Protein AF-A0A117L2F4-F1 (afdb_monomer)

Nearest PDB structures (foldseek):
  3lub-assembly2_H  TM=6.802E-01  e=2.132E-02  Bacteroides fragilis NCTC 9343
  1q3k-assembly1_F  TM=6.439E-01  e=4.104E-02  Pseudomonas putida
  3a6l-assembly1_C  TM=6.699E-01  e=6.080E-02  Pseudomonas putida
  3a6j-assembly1_F  TM=6.301E-01  e=4.678E-02  Pseudomonas putida

Radius of gyration: 22.8 Å; Cα contacts (8 Å, |Δi|>4): 165; chains: 1; b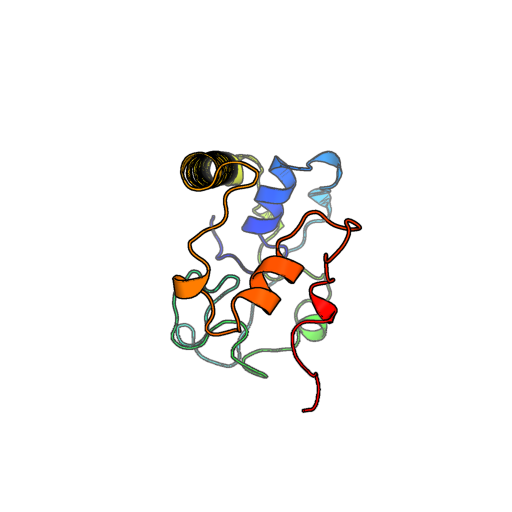ounding box: 50×42×60 Å

InterPro domains:
  IPR003785 Creatininase/formamide hydrolase [PF02633] (4-101)
  IPR003785 Creatininase/formamide hydrolase [PTHR35005] (6-108)
  IPR024087 Creatininase-like superfamily [G3DSA:3.40.50.10310] (1-106)
  IPR024087 Creatininase-like superfamily [SSF102215] (3-105)

Structure (mmCIF, N/CA/C/O backbone):
data_AF-A0A117L2F4-F1
#
_entry.id   AF-A0A117L2F4-F1
#
loop_
_atom_site.group_PDB
_atom_site.id
_atom_site.type_symbol
_atom_site.label_atom_id
_atom_site.label_alt_id
_atom_site.label_comp_id
_atom_site.label_asym_id
_atom_site.label_entity_id
_atom_site.label_seq_id
_atom_site.pdbx_PDB_ins_code
_atom_site.Cartn_x
_atom_site.Cartn_y
_atom_site.Cartn_z
_atom_site.occupancy
_atom_site.B_iso_or_equiv
_atom_site.auth_seq_id
_atom_site.auth_comp_id
_atom_site.auth_asym_id
_atom_site.auth_atom_id
_atom_site.pdbx_PDB_model_num
ATOM 1 N N . TYR A 1 1 ? -5.328 9.640 12.208 1.00 94.44 1 TYR A N 1
ATOM 2 C CA . TYR A 1 1 ? -6.060 8.393 12.442 1.00 94.44 1 TYR A CA 1
ATOM 3 C C . TYR A 1 1 ? -5.962 8.042 13.900 1.00 94.44 1 TYR A C 1
ATOM 5 O O . TYR A 1 1 ? -4.916 8.259 14.512 1.00 94.44 1 TYR A O 1
ATOM 13 N N . GLU A 1 2 ? -7.060 7.550 14.441 1.00 95.88 2 GLU A N 1
ATOM 14 C CA . GLU A 1 2 ? -7.251 7.274 15.855 1.00 95.88 2 GLU A CA 1
ATOM 15 C C . GLU A 1 2 ? -6.877 5.825 16.164 1.00 95.88 2 GLU A C 1
ATOM 17 O O . GLU A 1 2 ? -6.438 5.515 17.272 1.00 95.88 2 GLU A O 1
ATOM 22 N N . THR A 1 3 ? -6.977 4.959 15.158 1.00 92.88 3 THR A N 1
ATOM 23 C CA . THR A 1 3 ? -6.535 3.568 15.194 1.00 92.88 3 THR A CA 1
ATOM 24 C C . THR A 1 3 ? -5.415 3.286 14.181 1.00 92.88 3 THR A C 1
ATOM 26 O O . THR A 1 3 ? -5.296 3.990 13.175 1.00 92.88 3 THR A O 1
ATOM 29 N N . PRO A 1 4 ? -4.533 2.300 14.451 1.00 89.88 4 PRO A N 1
ATOM 30 C CA . PRO A 1 4 ? -3.494 1.898 13.505 1.00 89.88 4 PRO A CA 1
ATOM 31 C C . PRO A 1 4 ? -4.083 1.273 12.242 1.00 89.88 4 PRO A C 1
ATOM 33 O O . PRO A 1 4 ? -5.084 0.573 12.337 1.00 89.88 4 PRO A O 1
ATOM 36 N N . PHE A 1 5 ? -3.371 1.424 11.120 1.00 93.38 5 PHE A N 1
ATOM 37 C CA . PHE A 1 5 ? -3.706 0.765 9.858 1.00 93.38 5 PHE A CA 1
ATOM 38 C C . PHE A 1 5 ? -3.682 -0.775 9.970 1.00 93.38 5 PHE A C 1
AT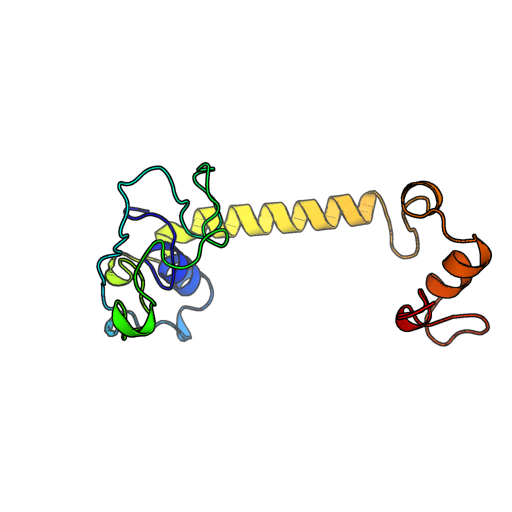OM 40 O O . PHE A 1 5 ? -2.660 -1.355 10.366 1.00 93.38 5 PHE A O 1
ATOM 47 N N . ILE A 1 6 ? -4.787 -1.434 9.605 1.00 92.50 6 ILE A N 1
ATOM 48 C CA . ILE A 1 6 ? -4.933 -2.893 9.506 1.00 92.50 6 ILE A CA 1
ATOM 49 C C . ILE A 1 6 ? -5.674 -3.325 8.223 1.00 92.50 6 ILE A C 1
ATOM 51 O O . ILE A 1 6 ? -5.007 -3.590 7.228 1.00 92.50 6 ILE A O 1
ATOM 55 N N . HIS A 1 7 ? -7.006 -3.478 8.244 1.00 94.94 7 HIS A N 1
ATOM 56 C CA . HIS A 1 7 ? -7.791 -3.912 7.079 1.00 94.94 7 HIS A CA 1
ATOM 57 C C . HIS A 1 7 ? -9.258 -3.488 7.187 1.00 94.94 7 HIS A C 1
ATOM 59 O O . HIS A 1 7 ? -9.897 -3.728 8.217 1.00 94.94 7 HIS A O 1
ATOM 65 N N . ALA A 1 8 ? -9.778 -2.870 6.125 1.00 96.31 8 ALA A N 1
ATOM 66 C CA . ALA A 1 8 ? -11.096 -2.242 6.041 1.00 96.31 8 ALA A CA 1
ATOM 67 C C . ALA A 1 8 ? -11.393 -1.356 7.264 1.00 96.31 8 ALA A C 1
ATOM 69 O O . ALA A 1 8 ? -12.521 -1.245 7.732 1.00 96.31 8 ALA A O 1
ATOM 70 N N . ASP A 1 9 ? -10.343 -0.760 7.818 1.00 96.19 9 ASP A N 1
ATOM 71 C CA . ASP A 1 9 ? -10.354 -0.040 9.076 1.00 96.19 9 ASP A CA 1
ATOM 72 C C . ASP A 1 9 ? -10.594 1.455 8.846 1.00 96.19 9 ASP A C 1
ATOM 74 O O . ASP A 1 9 ? -11.013 1.887 7.771 1.00 96.19 9 ASP A O 1
ATOM 78 N N . GLU A 1 10 ? -10.323 2.268 9.864 1.00 97.81 10 GLU A N 1
ATOM 79 C CA . GLU A 1 10 ? -10.446 3.717 9.772 1.00 97.81 10 GLU A CA 1
ATOM 80 C C . GLU A 1 10 ? -9.636 4.301 8.604 1.00 97.81 10 GLU A C 1
ATOM 82 O O . GLU A 1 10 ? -10.108 5.215 7.923 1.00 97.81 10 GLU A O 1
ATOM 87 N N . VAL A 1 11 ? -8.424 3.787 8.371 1.00 96.94 11 VAL A N 1
ATOM 88 C CA . VAL A 1 11 ? -7.490 4.315 7.374 1.00 96.94 11 VAL A CA 1
ATOM 89 C C . VAL A 1 11 ? -7.971 3.961 5.976 1.00 96.94 11 VAL A C 1
ATOM 91 O O . VAL A 1 11 ? -8.259 4.867 5.194 1.00 96.94 11 VAL A O 1
ATOM 94 N N . GLU A 1 12 ? -8.130 2.673 5.665 1.00 97.00 12 GLU A N 1
ATOM 95 C CA . GLU A 1 12 ? -8.571 2.240 4.331 1.00 97.00 12 GLU A CA 1
ATOM 96 C C . GLU A 1 12 ? -9.931 2.828 3.973 1.00 97.00 12 GLU A C 1
ATOM 98 O O . GLU A 1 12 ? -10.108 3.335 2.865 1.00 97.00 12 GLU A O 1
ATOM 103 N N . THR A 1 13 ? -10.867 2.853 4.922 1.00 98.19 13 THR A N 1
ATOM 104 C CA . THR A 1 13 ? -12.203 3.418 4.701 1.00 98.19 13 THR A CA 1
ATOM 105 C C . THR A 1 13 ? -12.144 4.931 4.467 1.00 98.19 13 THR A C 1
ATOM 107 O O . THR A 1 13 ? -12.850 5.441 3.600 1.00 98.19 13 THR A O 1
ATOM 110 N N . SER A 1 14 ? -11.271 5.672 5.162 1.00 98.44 14 SER A N 1
ATOM 111 C CA . SER A 1 14 ? -11.110 7.122 4.943 1.00 98.44 14 SER A CA 1
ATOM 112 C C . SER A 1 14 ? -10.537 7.435 3.562 1.00 98.44 14 SER A C 1
ATOM 114 O O . SER A 1 14 ? -11.028 8.334 2.879 1.00 98.44 14 SER A O 1
ATOM 116 N N . TRP A 1 15 ? -9.523 6.680 3.131 1.00 98.12 15 TRP A N 1
ATOM 117 C CA . TRP A 1 15 ? -8.940 6.809 1.790 1.00 98.12 15 TRP A CA 1
ATOM 118 C C . TRP A 1 15 ? -9.951 6.443 0.707 1.00 98.12 15 TRP A C 1
ATOM 120 O O . TRP A 1 15 ? -10.084 7.151 -0.290 1.00 98.12 15 TRP A O 1
ATOM 130 N N . SER A 1 16 ? -10.717 5.387 0.950 1.00 97.88 16 SER A N 1
ATOM 131 C CA . SER A 1 16 ? -11.801 4.936 0.087 1.00 97.88 16 SER A CA 1
ATOM 132 C C . SER A 1 16 ? -12.886 5.995 -0.088 1.00 97.88 16 SER A C 1
ATOM 134 O O . SER A 1 16 ? -13.264 6.327 -1.206 1.00 97.88 16 SER A O 1
ATOM 136 N N . LEU A 1 17 ? -13.327 6.608 1.012 1.00 98.19 17 LEU A N 1
ATOM 137 C CA . LEU A 1 17 ? -14.287 7.713 0.994 1.00 98.19 17 LEU A CA 1
ATOM 138 C C . LEU A 1 17 ? -13.775 8.937 0.228 1.00 98.19 17 LEU A C 1
ATOM 140 O O . LEU A 1 17 ? -14.571 9.652 -0.374 1.00 98.19 17 LEU A O 1
ATOM 144 N N . ALA A 1 18 ? -12.469 9.206 0.264 1.00 98.12 18 ALA A N 1
ATOM 145 C CA . ALA A 1 18 ? -11.883 10.325 -0.467 1.00 98.12 18 ALA A CA 1
ATOM 146 C C . ALA A 1 18 ? -11.780 10.061 -1.979 1.00 98.12 18 ALA A C 1
ATOM 148 O O . ALA A 1 18 ? -11.938 10.993 -2.766 1.00 98.12 18 ALA A O 1
ATOM 149 N N . LEU A 1 19 ? -11.504 8.817 -2.381 1.00 97.75 19 LEU A N 1
ATOM 150 C CA . LEU A 1 19 ? -11.189 8.457 -3.768 1.00 97.75 19 LEU A CA 1
ATOM 151 C C . LEU A 1 19 ? -12.386 7.916 -4.560 1.00 97.75 19 LEU A C 1
ATOM 153 O O . LEU A 1 19 ? -12.474 8.163 -5.760 1.00 97.75 19 LEU A O 1
ATOM 157 N N . PHE A 1 20 ? -13.277 7.174 -3.908 1.00 97.25 20 PHE A N 1
ATOM 158 C CA . PHE A 1 20 ? -14.429 6.508 -4.521 1.00 97.25 20 PHE A CA 1
ATOM 159 C C . PHE A 1 20 ? -15.675 6.603 -3.622 1.00 97.25 20 PHE A C 1
ATOM 161 O O . PHE A 1 20 ? -16.254 5.582 -3.235 1.00 97.25 20 PHE A O 1
ATOM 168 N N . PRO A 1 21 ? -16.104 7.827 -3.253 1.00 97.19 21 PRO A N 1
ATOM 169 C CA . PRO A 1 21 ? -17.224 8.039 -2.334 1.00 97.19 21 PRO A CA 1
ATOM 170 C C . PRO A 1 21 ? -18.525 7.364 -2.787 1.00 97.19 21 PRO A C 1
ATOM 172 O O . PRO A 1 21 ? -1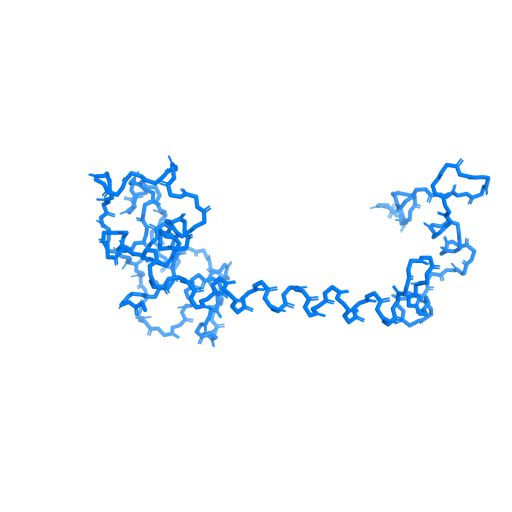9.333 6.968 -1.955 1.00 97.19 21 PRO A O 1
ATOM 175 N N . GLU A 1 22 ? -18.735 7.201 -4.091 1.00 97.88 22 GLU A N 1
ATOM 176 C CA . GLU A 1 22 ? -19.914 6.559 -4.671 1.00 97.88 22 GLU A CA 1
ATOM 177 C C . GLU A 1 22 ? -20.015 5.056 -4.384 1.00 97.88 22 GLU A C 1
ATOM 179 O O . GLU A 1 22 ? -21.096 4.487 -4.521 1.00 97.88 22 GLU A O 1
ATOM 184 N N . LEU A 1 23 ? -18.907 4.418 -3.998 1.00 97.62 23 LEU A N 1
ATOM 185 C CA . LEU A 1 23 ? -18.859 3.000 -3.637 1.00 97.62 23 LEU A CA 1
ATOM 186 C C . LEU A 1 23 ? -18.893 2.783 -2.117 1.00 97.62 23 LEU A C 1
ATOM 188 O O . LEU A 1 23 ? -18.888 1.639 -1.664 1.00 97.62 23 LEU A O 1
ATOM 192 N N . MET A 1 24 ? -18.916 3.862 -1.329 1.00 97.75 24 MET A N 1
ATOM 193 C CA . MET A 1 24 ? -18.767 3.807 0.122 1.00 97.75 24 MET A CA 1
ATOM 194 C C . MET A 1 24 ? -20.079 4.116 0.844 1.00 97.75 24 MET A C 1
ATOM 196 O O . MET A 1 24 ? -20.515 5.262 0.928 1.00 97.75 24 MET A O 1
ATOM 200 N N . HIS A 1 25 ? -20.668 3.078 1.439 1.00 96.94 25 HIS A N 1
ATOM 201 C CA . HIS A 1 25 ? -21.888 3.149 2.248 1.00 96.94 25 HIS A CA 1
ATOM 202 C C . HIS A 1 25 ? -21.548 3.130 3.743 1.00 96.94 25 HIS A C 1
ATOM 204 O O . HIS A 1 25 ? -21.592 2.079 4.387 1.00 96.94 25 HIS A O 1
ATOM 210 N N . GLN A 1 26 ? -21.181 4.286 4.310 1.00 97.06 26 GLN A N 1
ATOM 211 C CA . GLN A 1 26 ? -20.780 4.372 5.726 1.00 97.06 26 GLN A CA 1
ATOM 212 C C . GLN A 1 26 ? -21.893 4.005 6.709 1.00 97.06 26 GLN A C 1
ATOM 214 O O . GLN A 1 26 ? -21.607 3.620 7.839 1.00 97.06 26 GLN A O 1
ATOM 219 N N . GLU A 1 27 ? -23.154 4.057 6.292 1.00 97.50 27 GLU A N 1
ATOM 220 C CA . GLU A 1 27 ? -24.288 3.554 7.064 1.00 97.50 27 GLU A CA 1
ATOM 221 C C . GLU A 1 27 ? -24.229 2.039 7.337 1.00 97.50 27 GLU A C 1
ATOM 223 O O . GLU A 1 27 ? -24.948 1.552 8.210 1.00 97.50 27 GLU A O 1
ATOM 228 N N . TRP A 1 28 ? -23.391 1.291 6.611 1.00 96.88 28 TRP A N 1
ATOM 229 C CA . TRP A 1 28 ? -23.157 -0.144 6.813 1.00 96.88 28 TRP A CA 1
ATOM 230 C C . TRP A 1 28 ? -21.844 -0.444 7.538 1.00 96.88 28 TRP A C 1
ATOM 232 O O . TRP A 1 28 ? -21.542 -1.613 7.778 1.00 96.88 28 TRP A O 1
ATOM 242 N N . ALA A 1 29 ? -21.061 0.582 7.882 1.00 97.38 29 ALA A N 1
ATOM 243 C CA . ALA A 1 29 ? -19.789 0.398 8.559 1.00 97.38 29 ALA A CA 1
ATOM 244 C C . ALA A 1 29 ? -19.992 -0.239 9.936 1.00 97.38 29 ALA A C 1
ATOM 246 O O . ALA A 1 29 ? -20.855 0.161 10.722 1.00 97.38 29 ALA A O 1
ATOM 247 N N . VAL A 1 30 ? -19.153 -1.224 10.231 1.00 97.75 30 VAL A N 1
ATOM 248 C CA . VAL A 1 30 ? -19.126 -1.936 11.504 1.00 97.75 30 VAL A CA 1
ATOM 249 C C . VAL A 1 30 ? -17.717 -1.919 12.057 1.00 97.75 30 VAL A C 1
ATOM 251 O O . VAL A 1 30 ? -16.741 -1.837 11.317 1.00 97.75 30 VAL A O 1
ATOM 254 N N . ASP A 1 31 ? -17.627 -2.018 13.374 1.00 97.75 31 ASP A N 1
ATOM 255 C CA . ASP A 1 31 ? -16.358 -2.056 14.075 1.00 97.75 31 ASP A CA 1
ATOM 256 C C . ASP A 1 31 ? -16.105 -3.445 14.640 1.00 97.75 31 ASP A C 1
ATOM 258 O O . ASP A 1 31 ? -16.997 -4.087 15.201 1.00 97.75 31 ASP A O 1
ATOM 262 N N . THR A 1 32 ? -14.846 -3.857 14.598 1.00 97.06 32 THR A N 1
ATOM 263 C CA . THR A 1 32 ? -14.354 -5.037 15.305 1.00 97.06 32 THR A CA 1
ATOM 264 C C . THR A 1 32 ? -13.238 -4.642 16.266 1.00 97.06 32 THR A C 1
ATOM 266 O O . THR A 1 32 ? -12.806 -3.486 16.322 1.00 97.06 32 THR A O 1
ATOM 269 N N . GLU A 1 33 ? -12.800 -5.592 17.090 1.00 94.19 33 GLU A N 1
ATOM 270 C CA . GLU A 1 33 ? -11.670 -5.398 17.996 1.00 94.19 33 GLU A CA 1
ATOM 271 C C . GLU A 1 33 ? -10.549 -6.362 17.604 1.00 94.19 33 GLU A C 1
ATOM 273 O O . GLU A 1 33 ? -10.709 -7.569 17.821 1.00 94.19 33 GLU A O 1
ATOM 278 N N . PRO A 1 34 ? -9.433 -5.875 17.030 1.00 91.50 34 PRO A N 1
ATOM 279 C CA . PRO A 1 34 ? -8.306 -6.721 16.663 1.00 91.50 34 PRO A CA 1
ATOM 280 C C . PRO A 1 34 ? -7.695 -7.432 17.879 1.00 91.50 34 PRO A C 1
ATOM 282 O O . PRO A 1 34 ? -7.434 -6.822 18.915 1.00 91.50 34 PRO A O 1
ATOM 285 N N . LYS A 1 35 ? -7.425 -8.734 17.751 1.00 90.25 35 LYS A N 1
ATOM 286 C CA . LYS A 1 35 ? -6.885 -9.601 18.809 1.00 90.25 35 LYS A CA 1
ATOM 287 C C . LYS A 1 35 ? -5.637 -10.333 18.329 1.00 90.25 35 LYS A C 1
ATOM 289 O O . LYS A 1 35 ? -5.578 -10.807 17.198 1.00 90.25 35 LYS A O 1
ATOM 294 N N . GLY A 1 36 ? -4.668 -10.476 19.226 1.00 91.50 36 GLY A N 1
ATOM 295 C CA . GLY A 1 36 ? -3.489 -11.324 19.058 1.00 91.50 36 GLY A CA 1
ATOM 296 C C . GLY A 1 36 ? -3.315 -12.241 20.266 1.00 91.50 36 GLY A C 1
ATOM 297 O O . GLY A 1 36 ? -3.863 -11.971 21.334 1.00 91.50 36 GLY A O 1
ATOM 298 N N . PHE A 1 37 ? -2.567 -13.331 20.105 1.00 94.19 37 PHE A N 1
ATOM 299 C CA . PHE A 1 37 ? -2.289 -14.265 21.206 1.00 94.19 37 PHE A CA 1
ATOM 300 C C . PHE A 1 37 ? -1.052 -13.885 22.029 1.00 94.19 37 PHE A C 1
ATOM 302 O O . PHE A 1 37 ? -0.822 -14.454 23.093 1.00 94.19 37 PHE A O 1
ATOM 309 N N . LEU A 1 38 ? -0.262 -12.923 21.547 1.00 92.44 38 LEU A N 1
ATOM 310 C CA . LEU A 1 38 ? 0.936 -12.415 22.209 1.00 92.44 38 LEU A CA 1
ATOM 311 C C . LEU A 1 38 ? 0.732 -10.969 22.685 1.00 92.44 38 LEU A C 1
ATOM 313 O O . LEU A 1 38 ? -0.102 -10.256 22.119 1.00 92.44 38 LEU A O 1
ATOM 317 N N . PRO A 1 39 ? 1.518 -10.510 23.678 1.00 92.12 39 PRO A N 1
ATOM 318 C CA . PRO A 1 39 ? 1.585 -9.099 24.030 1.00 92.12 39 PRO A CA 1
ATOM 319 C C . PRO A 1 39 ? 1.943 -8.216 22.831 1.00 92.12 39 PRO A C 1
ATOM 321 O O . PRO A 1 39 ? 2.629 -8.632 21.892 1.00 92.12 39 PRO A O 1
ATOM 324 N N . GLU A 1 40 ? 1.496 -6.966 22.883 1.00 90.88 40 GLU A N 1
ATOM 325 C CA . GLU A 1 40 ? 1.805 -5.988 21.851 1.00 90.88 40 GLU A CA 1
ATOM 326 C C . GLU A 1 40 ? 3.311 -5.661 21.788 1.00 90.88 40 GLU A C 1
ATOM 328 O O . GLU A 1 40 ? 4.004 -5.656 22.802 1.00 90.88 40 GLU A O 1
ATOM 333 N N . GLY A 1 41 ? 3.818 -5.376 20.581 1.00 91.44 41 GLY A N 1
ATOM 334 C CA . GLY A 1 41 ? 5.197 -4.925 20.345 1.00 91.44 41 GLY A CA 1
ATOM 335 C C . GLY A 1 41 ? 6.079 -5.916 19.584 1.00 91.44 41 GLY A C 1
ATOM 336 O O . GLY A 1 41 ? 7.083 -5.510 19.008 1.00 91.44 41 GLY A O 1
ATOM 337 N N . HIS A 1 42 ? 5.690 -7.191 19.507 1.00 94.12 42 HIS A N 1
ATOM 338 C CA . HIS A 1 42 ? 6.456 -8.207 18.774 1.00 94.12 42 HIS A CA 1
ATOM 339 C C . HIS A 1 42 ? 6.109 -8.261 17.284 1.00 94.12 42 HIS A C 1
ATOM 341 O O . HIS A 1 42 ? 6.995 -8.185 16.435 1.00 94.12 42 HIS A O 1
ATOM 347 N N . ILE A 1 43 ? 4.814 -8.396 16.993 1.00 94.31 43 ILE A N 1
ATOM 348 C CA . ILE A 1 43 ? 4.266 -8.525 15.642 1.00 94.31 43 ILE A CA 1
ATOM 349 C C . ILE A 1 43 ? 3.807 -7.149 15.151 1.00 94.31 43 ILE A C 1
ATOM 351 O O . ILE A 1 43 ? 3.120 -6.420 15.884 1.00 94.31 43 ILE A O 1
ATOM 355 N N . ASP A 1 44 ? 4.213 -6.795 13.934 1.00 93.62 44 ASP A N 1
ATOM 356 C CA . ASP A 1 44 ? 3.828 -5.568 13.233 1.00 93.62 44 ASP A CA 1
ATOM 357 C C . ASP A 1 44 ? 2.347 -5.545 12.828 1.00 93.62 44 ASP A C 1
ATOM 359 O O . ASP A 1 44 ? 1.625 -6.539 12.925 1.00 93.62 44 ASP A O 1
ATOM 363 N N . LYS A 1 45 ? 1.875 -4.369 12.427 1.00 90.06 45 LYS A N 1
ATOM 364 C CA . LYS A 1 45 ? 0.544 -4.151 11.857 1.00 90.06 45 LYS A CA 1
ATOM 365 C C . LYS A 1 45 ? 0.622 -4.156 10.328 1.00 90.06 45 LYS A C 1
ATOM 367 O O . LYS A 1 45 ? 1.690 -4.389 9.752 1.00 90.06 45 LYS A O 1
ATOM 372 N N . ALA A 1 46 ? -0.514 -3.935 9.668 1.00 89.94 46 ALA A N 1
ATOM 373 C CA . ALA A 1 46 ? -0.555 -3.933 8.214 1.00 89.94 46 ALA A CA 1
ATOM 374 C C . ALA A 1 46 ? 0.431 -2.912 7.631 1.00 89.94 46 ALA A C 1
ATOM 376 O O . ALA A 1 46 ? 0.749 -1.886 8.236 1.00 89.94 46 ALA A O 1
ATOM 377 N N . GLY A 1 47 ? 0.994 -3.256 6.474 1.00 88.19 47 GLY A N 1
ATOM 378 C CA . GLY A 1 47 ? 2.036 -2.463 5.823 1.00 88.19 47 GLY A CA 1
ATOM 379 C C . GLY A 1 47 ? 3.390 -2.431 6.546 1.00 88.19 47 GLY A C 1
ATOM 380 O O . GLY A 1 47 ? 4.299 -1.778 6.046 1.00 88.19 47 GLY A O 1
ATOM 381 N N . ASN A 1 48 ? 3.562 -3.129 7.680 1.00 93.75 48 ASN A N 1
ATOM 382 C CA . ASN A 1 48 ? 4.774 -3.085 8.515 1.00 93.75 48 ASN A CA 1
ATOM 383 C C . ASN A 1 48 ? 5.209 -1.653 8.891 1.00 93.75 48 ASN A C 1
ATOM 385 O O . ASN A 1 48 ? 6.401 -1.340 8.942 1.00 93.75 48 ASN A O 1
ATOM 389 N N . LEU A 1 49 ? 4.232 -0.768 9.111 1.00 89.88 49 LEU A N 1
ATOM 390 C CA . LEU A 1 49 ? 4.469 0.665 9.308 1.00 89.88 49 LEU A CA 1
ATOM 391 C C . LEU A 1 49 ? 5.112 0.996 10.662 1.00 89.88 49 LEU A C 1
ATOM 393 O O . LEU A 1 49 ? 5.632 2.095 10.839 1.00 89.88 49 LEU A O 1
ATOM 397 N N . LEU A 1 50 ? 5.063 0.075 11.632 1.00 91.38 50 LEU A N 1
ATOM 398 C CA . LEU A 1 50 ? 5.638 0.290 12.962 1.00 91.38 50 LEU A CA 1
ATOM 399 C C . LEU A 1 50 ? 7.067 -0.252 13.084 1.00 91.38 50 LEU A C 1
ATOM 401 O O . LEU A 1 50 ? 7.691 -0.061 14.129 1.00 91.38 50 LEU A O 1
ATOM 405 N N . HIS A 1 51 ? 7.577 -0.923 12.046 1.00 93.50 51 HIS A N 1
ATOM 406 C CA . HIS A 1 51 ? 8.910 -1.525 11.990 1.00 93.50 51 HIS A CA 1
ATOM 407 C C . HIS A 1 51 ? 9.221 -2.433 13.191 1.00 93.50 51 HIS A C 1
ATOM 409 O O . HIS A 1 51 ? 10.309 -2.388 13.776 1.00 93.50 51 HIS A O 1
ATOM 415 N N . ARG A 1 52 ? 8.250 -3.261 13.584 1.00 93.94 52 ARG A N 1
ATOM 416 C CA . ARG A 1 52 ? 8.404 -4.234 14.672 1.00 93.94 52 ARG A CA 1
ATOM 417 C C . ARG A 1 52 ? 9.240 -5.443 14.224 1.00 93.94 52 ARG A C 1
ATOM 419 O O . ARG A 1 52 ? 9.359 -5.704 13.028 1.00 93.94 52 ARG A O 1
ATOM 426 N N . PRO A 1 53 ? 9.814 -6.214 15.171 1.00 95.31 53 PRO A N 1
ATOM 427 C CA . PRO A 1 53 ? 10.744 -7.297 14.840 1.00 95.31 53 PRO A CA 1
ATOM 428 C C . PRO A 1 53 ? 10.167 -8.403 13.948 1.00 95.31 53 PRO A C 1
ATOM 430 O O . PRO A 1 53 ? 10.904 -8.996 13.163 1.00 95.31 53 PRO A O 1
ATOM 433 N N . ILE A 1 54 ? 8.874 -8.710 14.082 1.00 95.50 54 ILE A N 1
ATOM 434 C CA . ILE A 1 54 ? 8.189 -9.714 13.265 1.00 95.50 54 ILE A CA 1
ATOM 435 C C . ILE A 1 54 ? 7.235 -8.980 12.328 1.00 95.50 54 ILE A C 1
ATOM 437 O O . ILE A 1 54 ? 6.274 -8.367 12.791 1.00 95.50 54 ILE A O 1
ATOM 441 N N . ALA A 1 55 ? 7.483 -9.071 11.020 1.00 94.88 55 ALA A N 1
ATOM 442 C CA . ALA A 1 55 ? 6.579 -8.535 10.007 1.00 94.88 55 ALA A CA 1
ATOM 443 C C . ALA A 1 55 ? 5.167 -9.122 10.161 1.00 94.88 55 ALA A C 1
ATOM 445 O O . ALA A 1 55 ? 5.016 -10.286 10.540 1.00 94.88 55 ALA A O 1
ATOM 446 N N . TRP A 1 56 ? 4.140 -8.352 9.806 1.00 90.12 56 TRP A N 1
ATOM 447 C CA . TRP A 1 56 ? 2.740 -8.785 9.844 1.00 90.12 56 TRP A CA 1
ATOM 448 C C . TRP A 1 56 ? 2.516 -10.093 9.067 1.00 90.12 56 TRP A C 1
ATOM 450 O O . TRP A 1 56 ? 1.915 -11.028 9.583 1.00 90.12 56 TRP A O 1
ATOM 460 N N . TYR A 1 57 ? 3.101 -10.224 7.871 1.00 90.50 57 TYR A N 1
ATOM 461 C CA . TYR A 1 57 ? 3.033 -11.459 7.073 1.00 90.50 57 TYR A CA 1
ATOM 462 C C . TYR A 1 57 ? 4.040 -12.539 7.515 1.00 90.50 57 TYR A C 1
ATOM 464 O O . TYR A 1 57 ? 4.111 -13.613 6.920 1.00 90.50 57 TYR A O 1
ATOM 472 N N . GLY A 1 58 ? 4.874 -12.255 8.517 1.00 92.81 58 GLY A N 1
ATOM 473 C CA . GLY A 1 58 ? 5.989 -13.098 8.951 1.00 92.81 58 GLY A CA 1
ATOM 474 C C . GLY A 1 58 ? 5.616 -14.169 9.974 1.00 92.81 58 GLY A C 1
ATOM 475 O O . GLY A 1 58 ? 6.508 -14.817 10.518 1.00 92.81 58 GLY A O 1
ATOM 476 N N . HIS A 1 59 ? 4.329 -14.351 10.273 1.00 91.19 59 HIS A N 1
ATOM 477 C CA . HIS A 1 59 ? 3.868 -15.318 11.261 1.00 91.19 59 HIS A CA 1
ATOM 478 C C . HIS A 1 59 ? 2.678 -16.142 10.766 1.00 91.19 59 HIS A C 1
ATOM 480 O O . HIS A 1 59 ? 1.841 -15.681 9.997 1.00 91.19 59 HIS A O 1
ATOM 486 N N . VAL A 1 60 ? 2.527 -17.343 11.324 1.00 89.81 60 VAL A N 1
ATOM 487 C CA . VAL A 1 60 ? 1.314 -18.164 11.216 1.00 89.81 60 VAL A CA 1
ATOM 488 C C . VAL A 1 60 ? 0.902 -18.545 12.636 1.00 89.81 60 VAL A C 1
ATOM 490 O O . VAL A 1 60 ? 1.711 -19.079 13.387 1.00 89.81 60 VAL A O 1
ATOM 493 N N . GLY A 1 61 ? -0.333 -18.220 13.029 1.00 90.50 61 GLY A N 1
ATOM 494 C CA . GLY A 1 61 ? -0.847 -18.508 14.377 1.00 90.50 61 GLY A CA 1
ATOM 495 C C . GLY A 1 61 ? -0.506 -17.481 15.468 1.00 90.50 61 GLY A C 1
ATOM 496 O O . GLY A 1 61 ? -0.722 -17.763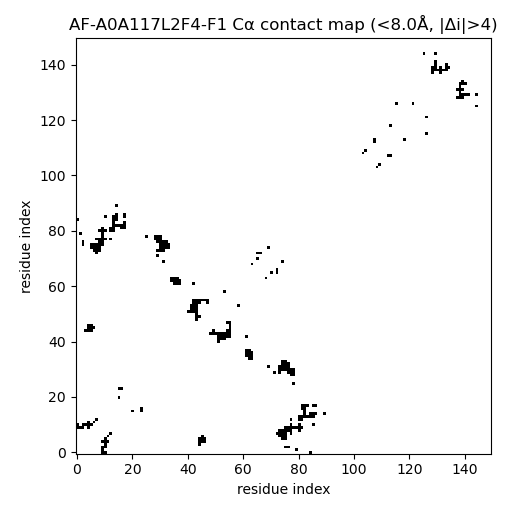 16.640 1.00 90.50 61 GLY A O 1
ATOM 497 N N . GLY A 1 62 ? -0.012 -16.285 15.117 1.00 92.25 62 GLY A N 1
ATOM 498 C CA . GLY A 1 62 ? 0.163 -15.164 16.062 1.00 92.25 62 GLY A CA 1
ATOM 499 C C . GLY A 1 62 ? -1.153 -14.511 16.524 1.00 92.25 62 GLY A C 1
ATOM 500 O O . GLY A 1 62 ? -1.176 -13.748 17.492 1.00 92.25 62 GLY A O 1
ATOM 501 N N . GLY A 1 63 ? -2.257 -14.844 15.857 1.00 92.50 63 GLY A N 1
ATOM 502 C CA . GLY A 1 63 ? -3.617 -14.424 16.170 1.00 92.50 63 GLY A CA 1
ATOM 503 C C . GLY A 1 63 ? -4.643 -15.383 15.553 1.00 92.50 63 GLY A C 1
ATOM 504 O O . GLY A 1 63 ? -4.254 -16.365 14.907 1.00 92.50 63 GLY A O 1
ATOM 505 N N . PRO A 1 64 ? -5.946 -15.132 15.765 1.00 92.88 64 PRO A N 1
ATOM 506 C CA . PRO A 1 64 ? -7.005 -15.924 15.153 1.00 92.88 64 PRO A CA 1
ATOM 507 C C . PRO A 1 64 ? -7.029 -15.723 13.632 1.00 92.88 64 PRO A C 1
ATOM 509 O O . PRO A 1 64 ? -6.620 -14.680 13.128 1.00 92.88 64 PRO A O 1
ATOM 512 N N . ILE A 1 65 ? -7.551 -16.708 12.899 1.00 92.94 65 ILE A N 1
ATOM 513 C CA . ILE A 1 65 ? -7.873 -16.511 11.481 1.00 92.94 65 ILE A CA 1
ATOM 514 C C . ILE A 1 65 ? -9.041 -15.527 11.349 1.00 92.94 65 ILE A C 1
ATOM 516 O O . ILE A 1 65 ? -10.000 -15.589 12.123 1.00 92.94 65 ILE A O 1
ATOM 520 N N . GLU A 1 66 ? -8.970 -14.636 10.363 1.00 92.69 66 GLU A N 1
ATOM 521 C CA . GLU A 1 66 ? -9.892 -13.498 10.252 1.00 92.69 66 GLU A CA 1
ATOM 522 C C . GLU A 1 66 ? -11.347 -13.930 10.082 1.00 92.69 66 GLU A C 1
ATOM 524 O O . GLU A 1 66 ? -12.212 -13.397 10.759 1.00 92.69 66 GLU A O 1
ATOM 529 N N . VAL A 1 67 ? -11.623 -14.987 9.313 1.00 94.69 67 VAL A N 1
ATOM 530 C CA . VAL A 1 67 ? -12.993 -15.509 9.133 1.00 94.69 67 VAL A CA 1
ATOM 531 C C . VAL A 1 67 ? -13.668 -15.950 10.443 1.00 94.69 67 VAL A C 1
ATOM 533 O O . VAL A 1 67 ? -14.891 -15.991 10.524 1.00 94.69 67 VAL A O 1
ATOM 536 N N . VAL A 1 68 ? -12.888 -16.289 11.477 1.00 95.50 68 VAL A N 1
ATOM 537 C CA . VAL A 1 68 ? -13.417 -16.661 12.800 1.00 95.50 68 VAL A CA 1
ATOM 538 C C . VAL A 1 68 ? -13.548 -15.444 13.714 1.00 95.50 68 VAL A C 1
ATOM 540 O O . VAL A 1 68 ? -14.486 -15.378 14.503 1.00 95.50 68 VAL A O 1
ATOM 543 N N . ALA A 1 69 ? -12.599 -14.508 13.660 1.00 95.38 69 ALA A N 1
ATOM 544 C CA . ALA A 1 69 ? -12.558 -13.373 14.582 1.00 95.38 69 ALA A CA 1
ATOM 545 C C . ALA A 1 69 ? -13.312 -12.133 14.087 1.00 95.38 69 ALA A C 1
ATOM 547 O O . ALA A 1 69 ? -13.810 -11.372 14.916 1.00 95.38 69 ALA A O 1
ATOM 548 N N . TYR A 1 70 ? -13.372 -11.946 12.771 1.00 96.06 70 TYR A N 1
ATOM 549 C CA . TYR A 1 70 ? -13.853 -10.754 12.073 1.00 96.06 70 TYR A CA 1
ATOM 550 C C . TYR A 1 70 ? -14.724 -11.162 10.863 1.00 96.06 70 TYR A C 1
ATOM 552 O O . TYR A 1 70 ? -14.370 -10.887 9.713 1.00 96.06 70 TYR A O 1
ATOM 560 N N . PRO A 1 71 ? -15.840 -11.886 11.077 1.00 95.75 71 PRO A N 1
ATOM 561 C CA . PRO A 1 71 ? -16.676 -12.404 9.988 1.00 95.75 71 PRO A CA 1
ATOM 562 C C . PRO A 1 71 ? -17.278 -11.312 9.087 1.00 95.75 71 PRO A C 1
ATOM 564 O O . PRO A 1 71 ? -17.679 -11.602 7.963 1.00 95.75 71 PRO A O 1
ATOM 567 N N . GLU A 1 72 ? -17.322 -10.066 9.552 1.00 95.75 72 GLU A N 1
ATOM 568 C CA . GLU A 1 72 ? -17.761 -8.893 8.798 1.00 95.75 72 GLU A CA 1
ATOM 569 C C . GLU A 1 72 ? -16.730 -8.422 7.756 1.00 95.75 72 GLU A C 1
ATOM 571 O O . GLU A 1 72 ? -17.059 -7.607 6.898 1.00 95.75 72 GLU A O 1
ATOM 576 N N . GLY A 1 73 ? -15.488 -8.914 7.822 1.00 95.19 73 GLY A N 1
ATOM 577 C CA . GLY A 1 73 ? -14.387 -8.505 6.944 1.00 95.19 73 GLY A CA 1
ATOM 578 C C . GLY A 1 73 ? -13.673 -7.219 7.373 1.00 95.19 73 GLY A C 1
ATOM 579 O O . GLY A 1 73 ? -12.707 -6.824 6.732 1.00 95.19 73 GLY A O 1
ATOM 580 N N . VAL A 1 74 ? -14.104 -6.585 8.468 1.00 96.69 74 VAL A N 1
ATOM 581 C CA . VAL A 1 74 ? -13.446 -5.404 9.047 1.00 96.69 74 VAL A CA 1
ATOM 582 C C . VAL A 1 74 ? -12.508 -5.823 10.166 1.00 96.69 74 VAL A C 1
ATOM 584 O O . VAL A 1 74 ? -12.922 -6.519 11.091 1.00 96.69 74 VAL A O 1
ATOM 587 N N . VAL A 1 75 ? -11.266 -5.342 10.150 1.00 95.38 75 VAL A N 1
ATOM 588 C CA . VAL A 1 75 ? -10.294 -5.540 11.232 1.00 95.38 75 VAL A CA 1
ATOM 589 C C . VAL A 1 75 ? -9.902 -4.179 11.803 1.00 95.38 75 VAL A C 1
ATOM 591 O O . VAL A 1 75 ? -8.855 -3.632 11.476 1.00 95.38 75 VAL A O 1
ATOM 594 N N . GLY A 1 76 ? -10.747 -3.619 12.673 1.00 95.81 76 GLY A N 1
ATOM 595 C CA . GLY A 1 76 ? -10.544 -2.283 13.240 1.00 95.81 76 GLY A CA 1
ATOM 596 C C . GLY A 1 76 ? -11.820 -1.447 13.289 1.00 95.81 76 GLY A C 1
ATOM 597 O O . GLY A 1 76 ? -12.909 -1.979 13.506 1.00 95.81 76 GLY A O 1
ATOM 598 N N . LYS A 1 77 ? -11.669 -0.123 13.146 1.00 97.75 77 LYS A N 1
ATOM 599 C CA . LYS A 1 77 ? -12.737 0.866 13.375 1.00 97.75 77 LYS A CA 1
ATOM 600 C C . LYS A 1 77 ? -13.148 1.618 12.106 1.00 97.75 77 LYS A C 1
ATOM 602 O O . LYS A 1 77 ? -12.781 2.778 11.926 1.00 97.75 77 LYS A O 1
ATOM 607 N N . ALA A 1 78 ? -13.920 0.978 11.228 1.00 97.88 78 ALA A N 1
ATOM 608 C CA . ALA A 1 78 ? -14.407 1.608 9.996 1.00 97.88 78 ALA A CA 1
ATOM 609 C C . ALA A 1 78 ? -15.357 2.792 10.265 1.00 97.88 78 ALA A C 1
ATOM 611 O O . ALA A 1 78 ? -15.408 3.747 9.484 1.00 97.88 78 ALA A O 1
ATOM 612 N N . THR A 1 79 ? -16.087 2.778 11.387 1.00 98.12 79 THR A N 1
ATOM 613 C CA . THR A 1 79 ? -17.058 3.839 11.719 1.00 98.12 79 THR A CA 1
ATOM 614 C C . THR A 1 79 ? -16.405 5.191 12.030 1.00 98.12 79 THR A C 1
ATOM 616 O O . THR A 1 79 ? -17.062 6.227 11.938 1.00 98.12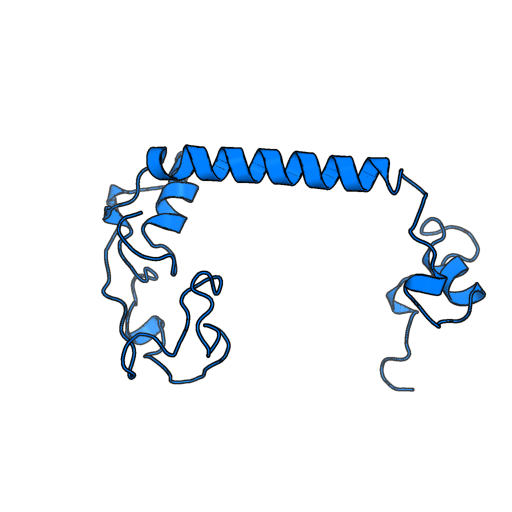 79 THR A O 1
ATOM 619 N N . LEU A 1 80 ? -15.105 5.210 12.353 1.00 98.31 80 LEU A N 1
ATOM 620 C CA . LEU A 1 80 ? -14.335 6.431 12.622 1.00 98.31 80 LEU A CA 1
ATOM 621 C C . LEU A 1 80 ? -13.822 7.123 11.349 1.00 98.31 80 LEU A C 1
ATOM 623 O O . LEU A 1 80 ? -13.186 8.181 11.434 1.00 98.31 80 LEU A O 1
ATOM 627 N N . ALA A 1 81 ? -14.045 6.524 10.180 1.00 98.12 81 ALA A N 1
ATOM 628 C CA . ALA A 1 81 ? -13.490 7.004 8.930 1.00 98.12 81 ALA A CA 1
ATOM 629 C C . ALA A 1 81 ? -14.134 8.307 8.439 1.00 98.12 81 ALA A C 1
ATOM 631 O O . ALA A 1 81 ? -15.327 8.559 8.615 1.00 98.12 81 ALA A O 1
ATOM 632 N N . SER A 1 82 ? -13.328 9.131 7.774 1.00 98.19 82 SER A N 1
ATOM 633 C CA . SER A 1 82 ? -13.764 10.360 7.110 1.00 98.19 82 SER A CA 1
ATOM 634 C C . SER A 1 82 ? -12.840 10.671 5.940 1.00 98.19 82 SER A C 1
ATOM 636 O O . SER A 1 82 ? -11.621 10.598 6.085 1.00 98.19 82 SER A O 1
ATOM 638 N N . ALA A 1 83 ? -13.408 11.096 4.809 1.00 98.12 83 ALA A N 1
ATOM 639 C CA . ALA A 1 83 ? -12.636 11.509 3.637 1.00 98.12 83 ALA A CA 1
ATOM 640 C C . ALA A 1 83 ? -11.587 12.586 3.974 1.00 98.12 83 ALA A C 1
ATOM 642 O O . ALA A 1 83 ? -10.47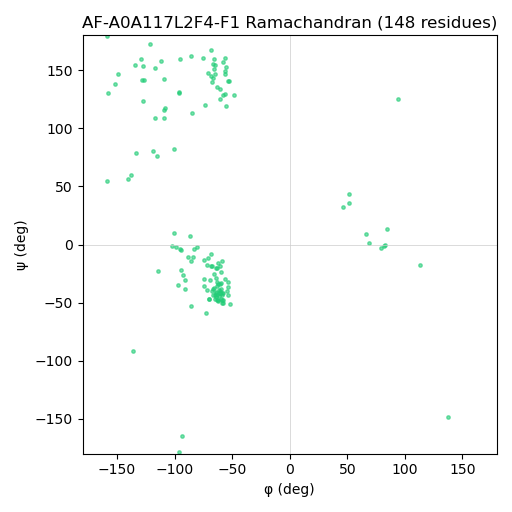6 12.557 3.449 1.00 98.12 83 ALA A O 1
ATOM 643 N N . ASP A 1 84 ? -11.904 13.511 4.887 1.00 98.25 84 ASP A N 1
ATOM 644 C CA . ASP A 1 84 ? -10.998 14.605 5.259 1.00 98.25 84 ASP A CA 1
ATOM 645 C C . ASP A 1 84 ? -9.695 14.108 5.892 1.00 98.25 84 ASP A C 1
ATOM 647 O O . ASP A 1 84 ? -8.645 14.705 5.665 1.00 98.25 84 ASP A O 1
ATOM 651 N N . LYS A 1 85 ? -9.732 12.984 6.622 1.00 98.19 85 LYS A N 1
ATOM 652 C CA . LYS A 1 85 ? -8.534 12.379 7.227 1.00 98.19 85 LYS A CA 1
ATOM 653 C C . LYS A 1 85 ? -7.542 11.870 6.181 1.00 98.19 85 LYS A C 1
ATOM 655 O O . LYS A 1 85 ? -6.353 11.763 6.473 1.00 98.19 85 LYS A O 1
ATOM 660 N N . ALA A 1 86 ? -8.022 11.536 4.983 1.00 98.00 86 ALA A N 1
ATOM 661 C CA . ALA A 1 86 ? -7.204 10.963 3.925 1.00 98.00 86 ALA A CA 1
ATOM 662 C C . ALA A 1 86 ? -6.650 11.990 2.936 1.00 98.00 86 ALA A C 1
ATOM 664 O O . ALA A 1 86 ? -5.641 11.699 2.304 1.00 98.00 86 ALA A O 1
ATOM 665 N N . LYS A 1 87 ? -7.258 13.178 2.811 1.00 97.56 87 LYS A N 1
ATOM 666 C CA . LYS A 1 87 ? -6.908 14.164 1.769 1.00 97.56 87 LYS A CA 1
ATOM 667 C C . LYS A 1 87 ? -5.417 14.492 1.715 1.00 97.56 87 LYS A C 1
ATOM 669 O O . LYS A 1 87 ? -4.815 14.345 0.659 1.00 97.56 87 LYS A O 1
ATOM 674 N N . GLU A 1 88 ? -4.816 14.843 2.852 1.00 97.75 88 GLU A N 1
ATOM 675 C CA . GLU A 1 88 ? -3.382 15.163 2.921 1.00 97.75 88 GLU A CA 1
ATOM 676 C C . GLU A 1 88 ? -2.509 13.972 2.488 1.00 97.75 88 GLU A C 1
ATOM 678 O O . GLU A 1 88 ? -1.536 14.133 1.756 1.00 97.75 88 GLU A O 1
ATOM 683 N N . GLY A 1 89 ? -2.884 12.753 2.890 1.00 97.06 89 GLY A N 1
ATOM 684 C CA . GLY A 1 89 ? -2.179 11.535 2.491 1.00 97.06 89 GLY A CA 1
ATOM 685 C C . GLY A 1 89 ? -2.312 11.231 0.998 1.00 97.06 89 GLY A C 1
ATOM 686 O O . GLY A 1 89 ? -1.333 10.833 0.368 1.00 97.06 89 GLY A O 1
ATOM 687 N N . VAL A 1 90 ? -3.499 11.444 0.426 1.00 97.75 90 VAL A N 1
ATOM 688 C CA . VAL A 1 90 ? -3.758 11.280 -1.011 1.00 97.75 90 VAL A CA 1
ATOM 689 C C . VAL A 1 90 ? -2.926 12.273 -1.817 1.00 97.75 90 VAL A C 1
ATOM 691 O O . VAL A 1 90 ? -2.252 11.861 -2.757 1.00 97.75 90 VAL A O 1
ATOM 694 N N . GLU A 1 91 ? -2.924 13.550 -1.436 1.00 97.81 91 GLU A N 1
ATOM 695 C CA . GLU A 1 91 ? -2.110 14.584 -2.086 1.00 97.81 91 GLU A CA 1
ATOM 696 C C . GLU A 1 91 ? -0.621 14.226 -2.027 1.00 97.81 91 GLU A C 1
ATOM 698 O O . GLU A 1 91 ? 0.031 14.147 -3.067 1.00 97.81 91 GLU A O 1
ATOM 703 N N . ALA A 1 92 ? -0.107 13.877 -0.844 1.00 98.19 92 ALA A N 1
ATOM 704 C CA . ALA A 1 92 ? 1.289 13.479 -0.681 1.00 98.19 92 ALA A CA 1
ATOM 705 C C . ALA A 1 92 ? 1.663 12.240 -1.518 1.00 98.19 92 ALA A C 1
ATOM 707 O O . ALA A 1 92 ? 2.761 12.179 -2.079 1.00 98.19 92 ALA A O 1
ATOM 708 N N . LEU A 1 93 ? 0.766 11.251 -1.624 1.00 97.12 93 LEU A N 1
ATOM 709 C CA . LEU A 1 93 ? 0.976 10.076 -2.471 1.00 97.12 93 LEU A CA 1
ATOM 710 C C . LEU A 1 93 ? 1.030 10.463 -3.951 1.00 97.12 93 LEU A C 1
ATOM 712 O O . LEU A 1 93 ? 1.922 10.003 -4.662 1.00 97.12 93 LEU A O 1
ATOM 716 N N . LEU A 1 94 ? 0.089 11.282 -4.422 1.00 97.38 94 LEU A N 1
ATOM 717 C CA . LEU A 1 94 ? 0.028 11.700 -5.822 1.00 97.38 94 LEU A CA 1
ATOM 718 C C . LEU A 1 94 ? 1.243 12.551 -6.205 1.00 97.38 94 LEU A C 1
ATOM 720 O O . LEU A 1 94 ? 1.867 12.267 -7.228 1.00 97.38 94 LEU A O 1
ATOM 724 N N . ASP A 1 95 ? 1.641 13.496 -5.353 1.00 98.44 95 ASP A N 1
ATOM 725 C CA . ASP A 1 95 ? 2.851 14.304 -5.533 1.00 98.44 95 ASP A CA 1
ATOM 726 C C . ASP A 1 95 ? 4.102 13.421 -5.601 1.00 98.44 95 ASP A C 1
ATOM 728 O O . ASP A 1 95 ? 4.972 13.598 -6.462 1.00 98.44 95 ASP A O 1
ATOM 732 N N . TYR A 1 96 ? 4.196 12.425 -4.714 1.00 98.44 96 TYR A N 1
ATOM 733 C CA . TYR A 1 96 ? 5.301 11.474 -4.730 1.00 98.44 96 TYR A CA 1
ATOM 734 C C . TYR A 1 96 ? 5.316 10.624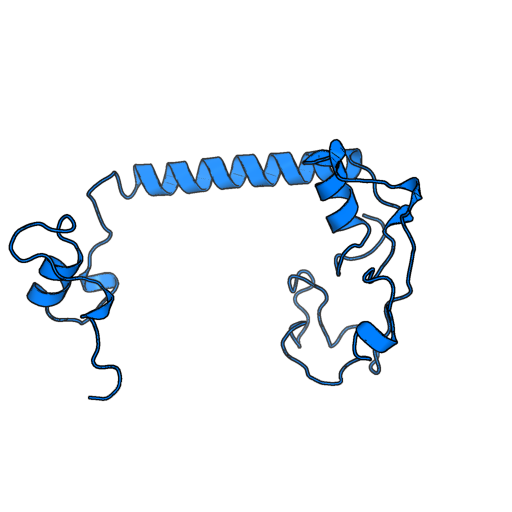 -6.006 1.00 98.44 96 TYR A C 1
ATOM 736 O O . TYR A 1 96 ? 6.378 10.453 -6.608 1.00 98.44 96 TYR A O 1
ATOM 744 N N . LEU A 1 97 ? 4.166 10.100 -6.439 1.00 98.44 97 LEU A N 1
ATOM 745 C CA . LEU A 1 97 ? 4.059 9.298 -7.659 1.00 98.44 97 LEU A CA 1
ATOM 746 C C . LEU A 1 97 ? 4.414 10.121 -8.898 1.00 98.44 97 LEU A C 1
ATOM 748 O O . LEU A 1 97 ? 5.170 9.644 -9.747 1.00 98.44 97 LEU A O 1
ATOM 752 N N . GLU A 1 98 ? 3.937 11.364 -8.986 1.00 98.38 98 GLU A N 1
ATOM 753 C CA . GLU A 1 98 ? 4.318 12.286 -10.053 1.00 98.38 98 GLU A CA 1
ATOM 754 C C . GLU A 1 98 ? 5.832 12.503 -10.062 1.00 98.38 98 GLU A C 1
ATOM 756 O O . GLU A 1 98 ? 6.477 12.334 -11.103 1.00 98.38 98 GLU A O 1
ATOM 761 N N . LYS A 1 99 ? 6.416 12.830 -8.904 1.00 98.44 99 LYS A N 1
ATOM 762 C CA . LYS A 1 99 ? 7.860 13.032 -8.774 1.00 98.44 99 LYS A CA 1
ATOM 763 C C . LYS A 1 99 ? 8.640 11.788 -9.197 1.00 98.44 99 LYS A C 1
ATOM 765 O O . LYS A 1 99 ? 9.578 11.902 -9.979 1.00 98.44 99 LYS A O 1
ATOM 770 N N . LEU A 1 100 ? 8.250 10.609 -8.717 1.00 98.12 100 LEU A N 1
ATOM 771 C CA . LEU A 1 100 ? 8.909 9.345 -9.040 1.00 98.12 100 LEU A CA 1
ATOM 772 C C . LEU A 1 100 ? 8.892 9.080 -10.548 1.00 98.12 100 LEU A C 1
ATOM 774 O O . LEU A 1 100 ? 9.929 8.763 -11.131 1.00 98.12 100 LEU A O 1
ATOM 778 N N . VAL A 1 101 ? 7.734 9.240 -11.191 1.00 97.31 101 VAL A N 1
ATOM 779 C CA . VAL A 1 101 ? 7.604 9.063 -12.643 1.00 97.31 101 VAL A CA 1
ATOM 780 C C . VAL A 1 101 ? 8.483 10.066 -13.389 1.00 97.31 101 VAL A C 1
ATOM 782 O O . VAL A 1 101 ? 9.185 9.676 -14.323 1.00 97.31 101 VAL A O 1
ATOM 785 N N . ARG A 1 102 ? 8.496 11.339 -12.977 1.00 97.88 102 ARG A N 1
ATOM 786 C CA . ARG A 1 102 ? 9.338 12.373 -13.600 1.00 97.88 102 ARG A CA 1
ATOM 787 C C . ARG A 1 102 ? 10.824 12.063 -13.462 1.00 97.88 102 ARG A C 1
ATOM 789 O O . ARG A 1 102 ? 11.521 12.089 -14.471 1.00 97.88 102 ARG A O 1
ATOM 796 N N . ASP A 1 103 ? 11.282 11.700 -12.267 1.00 97.88 103 ASP A N 1
ATOM 797 C CA . ASP A 1 103 ? 12.681 11.343 -12.016 1.00 97.88 103 ASP A CA 1
ATOM 798 C C . ASP A 1 103 ? 13.109 10.136 -12.870 1.00 97.88 103 ASP A C 1
ATOM 800 O O . ASP A 1 103 ? 14.198 10.135 -13.452 1.00 97.88 103 ASP A O 1
ATOM 804 N N . ILE A 1 104 ? 12.246 9.115 -12.991 1.00 96.06 104 ILE A N 1
ATOM 805 C CA . ILE A 1 104 ? 12.499 7.947 -13.849 1.00 96.06 104 ILE A CA 1
ATOM 806 C C . ILE A 1 104 ? 12.616 8.374 -15.312 1.00 96.06 104 ILE A C 1
ATOM 808 O O . ILE A 1 104 ? 13.575 7.989 -15.975 1.00 96.06 104 ILE A O 1
ATOM 812 N N . MET A 1 105 ? 11.678 9.178 -15.814 1.00 96.12 105 MET A N 1
ATOM 813 C CA . MET A 1 105 ? 11.647 9.609 -17.216 1.00 96.12 105 MET A CA 1
ATOM 814 C C . MET A 1 105 ? 12.785 10.574 -17.569 1.00 96.12 105 MET A C 1
ATOM 816 O O . MET A 1 105 ? 13.262 10.571 -18.704 1.00 96.12 105 MET A O 1
ATOM 820 N N . GLU A 1 106 ? 13.244 11.383 -16.614 1.00 96.62 106 GLU A N 1
ATOM 821 C CA . GLU A 1 106 ? 14.423 12.237 -16.767 1.00 96.62 106 GLU A CA 1
ATOM 822 C C . GLU A 1 106 ? 15.704 11.397 -16.812 1.00 96.62 106 GLU A C 1
ATOM 824 O O . GLU A 1 106 ? 16.553 11.584 -17.690 1.00 96.62 106 GLU A O 1
ATOM 829 N N . ARG A 1 107 ? 15.845 10.439 -15.888 1.00 96.25 107 ARG A N 1
ATOM 830 C CA . ARG A 1 107 ? 17.041 9.595 -15.796 1.00 96.25 107 ARG A CA 1
ATOM 831 C C . ARG A 1 107 ? 17.131 8.582 -16.937 1.00 96.25 107 ARG A C 1
ATOM 833 O O . ARG A 1 107 ? 18.226 8.335 -17.447 1.00 96.25 107 ARG A O 1
ATOM 840 N N . PHE A 1 108 ? 15.994 8.015 -17.323 1.00 95.00 108 PHE A N 1
ATOM 841 C CA . PHE A 1 108 ? 15.837 6.974 -18.334 1.00 95.00 108 PHE A CA 1
ATOM 842 C C . PHE A 1 108 ? 14.677 7.328 -19.283 1.00 95.00 108 PHE A C 1
ATOM 844 O O . PHE A 1 108 ? 13.574 6.793 -19.156 1.00 95.00 108 PHE A O 1
ATOM 851 N N . PRO A 1 109 ? 14.909 8.236 -20.251 1.00 94.50 109 PRO A N 1
ATOM 852 C CA . PRO A 1 109 ? 13.911 8.571 -21.264 1.00 94.50 109 PRO A CA 1
ATOM 853 C C . PRO A 1 109 ? 13.437 7.339 -22.053 1.00 94.50 109 PRO A C 1
ATOM 855 O O . PRO A 1 109 ? 14.171 6.351 -22.133 1.00 94.50 109 PRO A O 1
ATOM 858 N N . PRO A 1 110 ? 12.268 7.393 -22.721 1.00 90.25 110 PRO A N 1
ATOM 859 C CA . PRO A 1 110 ? 11.776 6.292 -23.546 1.00 90.25 110 PRO A CA 1
ATOM 860 C C . PRO A 1 110 ? 12.839 5.750 -24.509 1.00 90.25 110 PRO A C 1
ATOM 862 O O . PRO A 1 110 ? 13.479 6.505 -25.242 1.00 90.25 110 PRO A O 1
ATOM 865 N N . GLY A 1 111 ? 13.039 4.432 -24.484 1.00 86.38 111 GLY A N 1
ATOM 866 C CA . GLY A 1 111 ? 14.060 3.746 -25.283 1.00 86.38 111 GLY A CA 1
ATOM 867 C C . GLY A 1 111 ? 15.475 3.767 -24.691 1.00 86.38 111 GLY A C 1
ATOM 868 O O . GLY A 1 111 ? 16.377 3.173 -25.277 1.00 86.38 111 GLY A O 1
ATOM 869 N N . LYS A 1 112 ? 15.696 4.406 -23.535 1.00 90.38 112 LYS A N 1
ATOM 870 C CA . LYS A 1 112 ? 16.959 4.342 -22.790 1.00 90.38 112 LYS A CA 1
ATOM 871 C C . LYS A 1 112 ? 16.780 3.516 -21.526 1.00 90.38 112 LYS A C 1
ATOM 873 O O . LYS A 1 112 ? 16.032 3.890 -20.634 1.00 90.38 112 LYS A O 1
ATOM 878 N N . LEU A 1 113 ? 17.505 2.407 -21.446 1.00 90.06 113 LEU A N 1
ATOM 879 C CA . LEU A 1 113 ? 17.549 1.556 -20.261 1.00 90.06 113 LEU A CA 1
ATOM 880 C C . LEU A 1 113 ? 18.759 1.911 -19.382 1.00 90.06 113 LEU A C 1
ATOM 882 O O . LEU A 1 113 ? 19.724 2.504 -19.878 1.00 90.06 113 LEU A O 1
ATOM 886 N N . PRO A 1 114 ? 18.743 1.547 -18.088 1.00 91.75 114 PRO A N 1
ATOM 887 C CA . PRO A 1 114 ? 19.953 1.560 -17.279 1.00 91.75 114 PRO A CA 1
ATOM 888 C C . PRO A 1 114 ? 21.040 0.656 -17.888 1.00 91.75 114 PRO A C 1
ATOM 890 O O . PRO A 1 114 ? 20.707 -0.282 -18.617 1.00 91.75 114 PRO A O 1
ATOM 893 N N . PRO A 1 115 ? 22.328 0.892 -17.576 1.00 90.88 115 PRO A N 1
ATOM 894 C CA . PRO A 1 115 ? 23.417 0.048 -18.059 1.00 90.88 115 PRO A CA 1
ATOM 895 C C . PRO A 1 115 ? 23.193 -1.421 -17.676 1.00 90.88 115 PRO A C 1
ATOM 897 O O . PRO A 1 115 ? 23.079 -1.759 -16.494 1.00 90.88 115 PRO A O 1
ATOM 900 N N . ALA A 1 116 ? 23.096 -2.291 -18.680 1.00 89.44 116 ALA A N 1
ATOM 901 C CA . ALA A 1 116 ? 22.712 -3.688 -18.510 1.00 89.44 116 ALA A CA 1
ATOM 902 C C . ALA A 1 116 ? 23.728 -4.466 -17.657 1.00 89.44 116 ALA A C 1
ATOM 904 O O . ALA A 1 116 ? 23.346 -5.286 -16.824 1.00 89.44 116 ALA A O 1
ATOM 905 N N . GLU A 1 117 ? 25.011 -4.142 -17.797 1.00 88.75 117 GLU A N 1
ATOM 906 C CA . GLU A 1 117 ? 26.137 -4.710 -17.056 1.00 88.75 117 GLU A CA 1
ATOM 907 C C . GLU A 1 117 ? 26.101 -4.413 -15.549 1.00 88.75 117 GLU A C 1
ATOM 909 O O . GLU A 1 117 ? 26.721 -5.128 -14.764 1.00 88.75 117 GLU A O 1
ATOM 914 N N . MET A 1 118 ? 25.362 -3.380 -15.126 1.00 91.62 118 MET A N 1
ATOM 915 C CA . MET A 1 118 ? 25.139 -3.080 -13.707 1.00 91.62 118 MET A CA 1
ATOM 916 C C . MET A 1 118 ? 23.959 -3.862 -13.117 1.00 91.62 118 MET A C 1
ATOM 918 O O . MET A 1 118 ? 23.806 -3.902 -11.898 1.00 91.62 118 MET A O 1
ATOM 922 N N . LEU A 1 119 ? 23.113 -4.458 -13.964 1.00 90.50 119 LEU A N 1
ATOM 923 C CA . LEU A 1 119 ? 21.875 -5.135 -13.566 1.00 90.50 119 LEU A CA 1
ATOM 924 C C . LEU A 1 119 ? 21.902 -6.646 -13.825 1.00 90.50 119 LEU A C 1
ATOM 926 O O . LEU A 1 119 ? 21.140 -7.387 -13.204 1.00 90.50 119 LEU A O 1
ATOM 930 N N . SER A 1 120 ? 22.745 -7.123 -14.742 1.00 88.94 120 SER A N 1
ATOM 931 C CA . SER A 1 120 ? 22.787 -8.525 -15.145 1.00 88.94 120 SER A CA 1
ATOM 932 C C . SER A 1 120 ? 24.185 -8.971 -15.566 1.00 88.94 120 SER A C 1
ATOM 934 O O . SER A 1 120 ? 24.936 -8.221 -16.179 1.00 88.94 120 SER A O 1
ATOM 936 N N . GLN A 1 121 ? 24.498 -10.237 -15.282 1.00 90.88 121 GLN A N 1
ATOM 937 C CA . GLN A 1 121 ? 25.690 -10.933 -15.787 1.00 90.88 121 GLN A CA 1
ATOM 938 C C . GLN A 1 121 ? 25.376 -11.848 -16.983 1.00 90.88 121 GLN A C 1
ATOM 940 O O . GLN A 1 121 ? 26.205 -12.671 -17.370 1.00 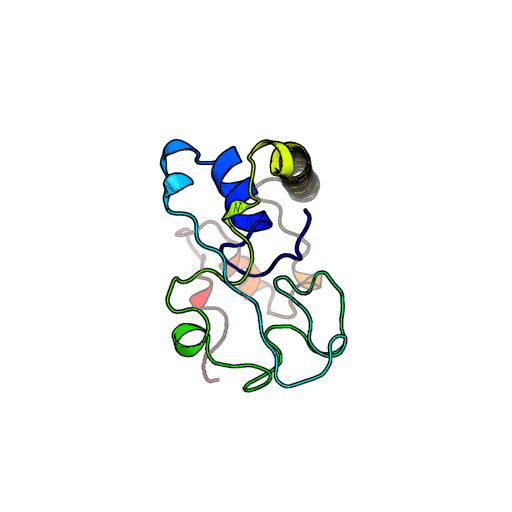90.88 121 GLN A O 1
ATOM 945 N N . ARG A 1 122 ? 24.166 -11.765 -17.552 1.00 88.75 122 ARG A N 1
ATOM 946 C CA . ARG A 1 122 ? 23.808 -12.541 -18.746 1.00 88.75 122 ARG A CA 1
ATOM 947 C C . ARG A 1 122 ? 24.646 -12.102 -19.956 1.00 88.75 122 ARG A C 1
ATOM 949 O O . ARG A 1 122 ? 25.091 -10.953 -19.994 1.00 88.75 122 ARG A O 1
ATOM 956 N N . PRO A 1 123 ? 24.841 -12.986 -20.954 1.00 91.50 123 PRO A N 1
ATOM 957 C CA . PRO A 1 123 ? 25.500 -12.617 -22.200 1.00 91.50 123 PRO A CA 1
ATOM 958 C C . PRO A 1 123 ? 24.846 -11.392 -22.837 1.00 91.50 123 PRO A C 1
ATOM 960 O O . PRO A 1 123 ? 23.618 -11.263 -22.844 1.00 91.50 123 PRO A O 1
ATOM 963 N N . LYS A 1 124 ? 25.668 -10.502 -23.396 1.00 90.81 124 LYS A N 1
ATOM 964 C CA . LYS A 1 124 ? 25.194 -9.256 -24.002 1.00 90.81 124 LYS A CA 1
ATOM 965 C C . LYS A 1 124 ? 24.183 -9.528 -25.114 1.00 90.81 124 LYS A C 1
ATOM 967 O O . LYS A 1 124 ? 23.157 -8.866 -25.177 1.00 90.81 124 LYS A O 1
ATOM 972 N N . GLU A 1 125 ? 24.437 -10.539 -25.935 1.00 91.81 125 GLU A N 1
ATOM 973 C CA . GLU A 1 125 ? 23.585 -10.928 -27.058 1.00 91.81 125 GLU A CA 1
ATOM 974 C C . GLU A 1 125 ? 22.190 -11.360 -26.591 1.00 91.81 125 GLU A C 1
ATOM 976 O O . GLU A 1 125 ? 21.195 -11.125 -27.276 1.00 91.81 125 GLU A O 1
ATOM 981 N N . GLU A 1 126 ? 22.106 -11.980 -25.412 1.00 92.12 126 GLU A N 1
ATOM 982 C CA . GLU A 1 126 ? 20.831 -12.355 -24.808 1.00 92.12 126 GLU A CA 1
ATOM 983 C C . GLU A 1 126 ? 20.070 -11.109 -24.350 1.00 92.12 126 GLU A C 1
ATOM 985 O O . GLU A 1 126 ? 18.894 -10.956 -24.672 1.00 92.12 126 GLU A O 1
ATOM 990 N N . LEU A 1 127 ? 20.740 -10.189 -23.653 1.00 91.94 127 LEU A N 1
ATOM 991 C CA . LEU A 1 127 ? 20.128 -8.943 -23.187 1.00 91.94 127 LEU A CA 1
ATOM 992 C C . LEU A 1 127 ? 19.693 -8.042 -24.351 1.00 91.94 127 LEU A C 1
ATOM 994 O O . LEU A 1 127 ? 18.583 -7.511 -24.321 1.00 91.94 127 LEU A O 1
ATOM 998 N N . ASP A 1 128 ? 20.510 -7.921 -25.398 1.00 91.69 128 ASP A N 1
ATOM 999 C CA . ASP A 1 128 ? 20.195 -7.168 -26.616 1.00 91.69 128 ASP A CA 1
ATOM 1000 C C . ASP A 1 128 ? 18.942 -7.736 -27.314 1.00 91.69 128 ASP A C 1
ATOM 1002 O O . ASP A 1 128 ? 18.067 -6.982 -27.741 1.00 91.69 128 ASP A O 1
ATOM 1006 N N . ALA A 1 129 ? 18.798 -9.066 -27.388 1.00 93.94 129 ALA A N 1
ATOM 1007 C CA . ALA A 1 129 ? 17.610 -9.704 -27.961 1.00 93.94 129 ALA A CA 1
ATOM 1008 C C . ALA A 1 129 ? 16.339 -9.469 -27.122 1.00 93.94 129 ALA A C 1
ATOM 1010 O O . ALA A 1 129 ? 15.255 -9.280 -27.678 1.00 93.94 129 ALA A O 1
ATOM 1011 N N . LEU A 1 130 ? 16.464 -9.475 -25.791 1.00 92.00 130 LEU A N 1
ATOM 1012 C CA . LEU A 1 130 ? 15.350 -9.278 -24.855 1.00 92.00 130 LEU A CA 1
ATOM 1013 C C . LEU A 1 130 ? 14.878 -7.822 -24.771 1.00 92.00 130 LEU A C 1
ATOM 1015 O O . LEU A 1 130 ? 13.710 -7.570 -24.483 1.00 92.00 130 LEU A O 1
ATOM 1019 N N . THR A 1 131 ? 15.782 -6.870 -25.001 1.00 90.56 131 THR A N 1
ATOM 1020 C CA . THR A 1 131 ? 15.510 -5.426 -24.887 1.00 90.56 131 THR A CA 1
ATOM 1021 C C . THR A 1 131 ? 15.141 -4.767 -26.214 1.00 90.56 131 THR A C 1
ATOM 1023 O O . THR A 1 131 ? 14.792 -3.586 -26.241 1.00 90.56 131 THR A O 1
ATOM 1026 N N . LYS A 1 132 ? 15.180 -5.523 -27.317 1.00 90.81 132 LYS A N 1
ATOM 1027 C CA . LYS A 1 132 ? 14.748 -5.059 -28.636 1.00 90.81 132 LYS A CA 1
ATOM 1028 C C . LYS A 1 132 ? 13.241 -4.779 -28.669 1.00 90.81 132 LYS A C 1
ATOM 1030 O O . LYS A 1 132 ? 12.478 -5.300 -27.858 1.00 90.81 132 LYS A O 1
ATOM 1035 N N . GLU A 1 133 ? 12.804 -3.979 -29.640 1.00 90.25 133 GLU A N 1
ATOM 1036 C CA . GLU A 1 133 ? 11.382 -3.721 -29.864 1.00 90.25 133 GLU A CA 1
ATOM 1037 C C . GLU A 1 133 ? 10.613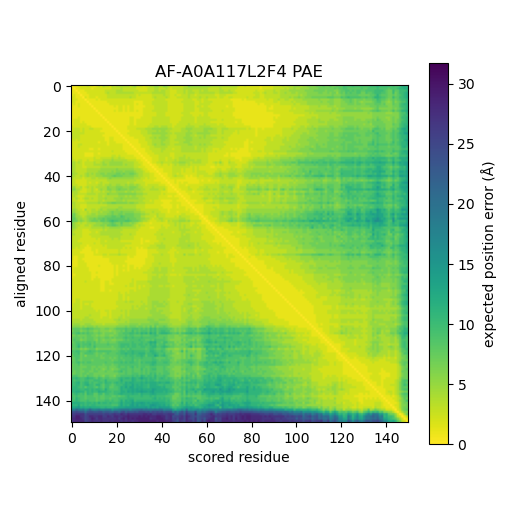 -5.043 -30.079 1.00 90.25 133 GLU A C 1
ATOM 1039 O O . GLU A 1 133 ? 11.038 -5.863 -30.907 1.00 90.25 133 GLU A O 1
ATOM 1044 N N . PRO A 1 134 ? 9.495 -5.269 -29.358 1.00 93.06 134 PRO A N 1
ATOM 1045 C CA . PRO A 1 134 ? 8.723 -6.494 -29.486 1.00 93.06 134 PRO A CA 1
ATOM 1046 C C . PRO A 1 134 ? 8.314 -6.809 -30.925 1.00 93.06 134 PRO A C 1
ATOM 1048 O O . PRO A 1 134 ? 7.914 -5.926 -31.675 1.00 93.06 134 PRO A O 1
ATOM 1051 N N . LEU A 1 135 ? 8.365 -8.096 -31.285 1.00 93.56 135 LEU A N 1
ATOM 1052 C CA . LEU A 1 135 ? 7.979 -8.631 -32.602 1.00 93.56 135 LEU A CA 1
ATOM 1053 C C . LEU A 1 135 ? 8.866 -8.198 -33.787 1.00 93.56 135 LEU A C 1
ATOM 1055 O O . LEU A 1 135 ? 8.538 -8.510 -34.931 1.00 93.56 135 LEU A O 1
ATOM 1059 N N . THR A 1 136 ? 10.004 -7.543 -33.540 1.00 96.00 136 THR A N 1
ATOM 1060 C CA . THR A 1 136 ? 11.001 -7.243 -34.584 1.00 96.00 136 THR A CA 1
ATOM 1061 C C . THR A 1 136 ? 11.991 -8.394 -34.795 1.00 96.00 136 THR A C 1
ATOM 1063 O O . THR A 1 136 ? 12.133 -9.286 -33.958 1.00 96.00 136 THR A O 1
ATOM 1066 N N . GLU A 1 137 ? 12.699 -8.408 -35.930 1.00 95.81 137 GLU A N 1
ATOM 1067 C CA . GLU A 1 137 ? 13.691 -9.452 -36.219 1.00 95.81 137 GLU A CA 1
ATOM 1068 C C . GLU A 1 137 ? 14.776 -9.513 -35.130 1.00 95.81 137 GLU A C 1
ATOM 1070 O O . GLU A 1 137 ? 15.388 -8.501 -34.784 1.00 95.81 137 GLU A O 1
ATOM 1075 N N . GLY A 1 138 ? 15.033 -10.707 -34.590 1.00 92.75 138 GLY A N 1
ATOM 1076 C CA . GLY A 1 138 ? 16.003 -10.925 -33.513 1.00 92.75 138 GLY A CA 1
ATOM 1077 C C . GLY A 1 138 ? 15.505 -10.560 -32.110 1.00 92.75 138 GLY A C 1
ATOM 1078 O O . GLY A 1 138 ? 16.234 -10.796 -31.148 1.00 92.75 138 GLY A O 1
ATOM 1079 N N . TRP A 1 139 ? 14.284 -10.030 -31.966 1.00 96.25 139 TRP A N 1
ATOM 1080 C CA . TRP A 1 139 ? 13.648 -9.888 -30.658 1.00 96.25 139 TRP A CA 1
ATOM 1081 C C . TRP A 1 139 ? 13.334 -11.256 -30.051 1.00 96.25 139 TRP A C 1
ATOM 1083 O O . TRP A 1 139 ? 12.912 -12.190 -30.742 1.00 96.25 139 TRP A O 1
ATOM 1093 N N . ARG A 1 140 ? 13.488 -11.361 -28.731 1.00 94.56 140 ARG A N 1
ATOM 1094 C CA . ARG A 1 140 ? 13.063 -12.524 -27.954 1.00 94.56 140 ARG A CA 1
ATOM 1095 C C . ARG A 1 140 ? 12.197 -12.095 -26.778 1.00 94.56 140 ARG A C 1
ATOM 1097 O O . ARG A 1 140 ? 12.467 -11.108 -26.108 1.00 94.56 140 ARG A O 1
ATOM 1104 N N . ASN A 1 141 ? 11.164 -12.884 -26.496 1.00 92.25 141 ASN A N 1
ATOM 1105 C CA . ASN A 1 141 ? 10.308 -12.668 -25.334 1.00 92.25 141 ASN A CA 1
ATOM 1106 C C . ASN A 1 141 ? 11.077 -12.946 -24.025 1.00 92.25 141 ASN A C 1
ATOM 1108 O O . ASN A 1 141 ? 11.875 -13.885 -23.972 1.00 92.25 141 ASN A O 1
ATOM 1112 N N . LEU A 1 142 ? 10.791 -12.191 -22.957 1.00 89.88 142 LEU A N 1
ATOM 1113 C CA . LEU A 1 142 ? 11.389 -12.373 -21.627 1.00 89.88 142 LEU A CA 1
ATOM 1114 C C . LEU A 1 142 ? 11.245 -13.798 -21.074 1.00 89.88 142 LEU A C 1
ATOM 1116 O O . LEU A 1 142 ? 12.156 -14.276 -20.414 1.00 89.88 142 LEU A O 1
ATOM 1120 N N . TYR A 1 143 ? 10.171 -14.521 -21.396 1.00 88.81 143 TYR A N 1
ATOM 1121 C CA . TYR A 1 143 ? 9.998 -15.922 -20.983 1.00 88.81 143 TYR A CA 1
ATOM 1122 C C . TYR A 1 143 ? 10.964 -16.897 -21.663 1.00 88.81 143 TYR A C 1
ATOM 1124 O O . TYR A 1 143 ? 11.023 -18.066 -21.296 1.00 88.81 143 TYR A O 1
ATOM 1132 N N . THR A 1 144 ? 11.731 -16.437 -22.651 1.00 88.31 144 THR A N 1
ATOM 1133 C CA . THR A 1 144 ? 12.855 -17.204 -23.195 1.00 88.31 144 THR A CA 1
ATOM 1134 C C . THR A 1 144 ? 14.137 -17.033 -22.374 1.00 88.31 144 THR A C 1
ATOM 1136 O O . THR A 1 144 ? 15.099 -17.765 -22.604 1.00 88.31 144 THR A O 1
ATOM 1139 N N . ALA A 1 145 ? 14.155 -16.081 -21.433 1.00 80.44 145 ALA A N 1
ATOM 1140 C CA . ALA A 1 145 ? 15.273 -15.819 -20.543 1.00 80.44 145 ALA A CA 1
ATOM 1141 C C . ALA A 1 145 ? 15.205 -16.748 -19.325 1.00 80.44 145 ALA A C 1
ATOM 1143 O O . ALA A 1 145 ? 14.338 -16.620 -18.463 1.00 80.44 145 ALA A O 1
ATOM 1144 N N . GLY A 1 146 ? 16.174 -17.657 -19.228 1.00 70.75 146 GLY A N 1
ATOM 1145 C CA . GLY A 1 146 ? 16.251 -18.637 -18.147 1.00 70.75 146 GLY A CA 1
ATOM 1146 C C . GLY A 1 146 ? 15.595 -19.964 -18.513 1.00 70.75 146 GLY A C 1
ATOM 1147 O O . GLY A 1 146 ? 14.423 -20.038 -18.871 1.00 70.75 146 GLY A O 1
ATOM 1148 N N . ASN A 1 147 ? 16.369 -21.037 -18.382 1.00 61.19 147 ASN A N 1
ATOM 1149 C CA . ASN A 1 147 ? 15.814 -22.376 -18.367 1.00 61.19 147 ASN A CA 1
ATOM 1150 C C . ASN A 1 147 ? 15.128 -22.541 -17.014 1.00 61.19 147 ASN A C 1
ATOM 1152 O O . ASN A 1 147 ? 15.782 -22.447 -15.980 1.00 61.19 147 ASN A O 1
ATOM 1156 N N . LEU A 1 148 ? 13.823 -22.801 -17.009 1.00 53.34 148 LEU A N 1
ATOM 1157 C CA . LEU A 1 148 ? 13.104 -23.113 -15.772 1.00 53.34 148 LEU A CA 1
ATOM 1158 C C . LEU A 1 148 ? 13.672 -24.358 -15.061 1.00 53.34 148 LEU A C 1
ATOM 1160 O O . LEU A 1 148 ? 13.381 -24.539 -13.888 1.00 53.34 148 LEU A O 1
ATOM 1164 N N . TRP A 1 149 ? 14.502 -25.173 -15.733 1.00 55.56 149 TRP A N 1
ATOM 1165 C CA . TRP A 1 149 ? 15.082 -26.417 -15.212 1.00 55.56 149 TRP A CA 1
ATOM 1166 C C . TRP A 1 149 ? 16.365 -26.846 -15.963 1.00 55.56 149 TRP A C 1
ATOM 1168 O O . TRP A 1 149 ? 16.405 -27.946 -16.513 1.00 55.56 149 TRP A O 1
ATOM 1178 N N . GLY A 1 150 ? 17.386 -25.987 -16.068 1.00 46.72 150 GLY A N 1
ATOM 1179 C CA . GLY A 1 150 ? 18.646 -26.313 -16.763 1.00 46.72 150 GLY A CA 1
ATOM 1180 C C . GLY A 1 150 ? 19.878 -26.033 -15.928 1.00 46.72 150 GLY A C 1
ATOM 1181 O O . GLY A 1 150 ? 19.920 -24.923 -15.357 1.00 46.72 150 GLY A O 1
#

Sequence (150 aa):
YETPFIHADEVETSWSLALFPELMHQEWAVDTEPKGFLPEGHIDKAGNLLHRPIAWYGHVGGGPIEVVAYPEGVVGKATLASADKAKEGVEALLDYLEKLVRDIMERFPPGKLPPAEMLSQRPKEELDALTKEPLTEGWRNLYTAGNLWG

Foldseek 3Di:
DPDDDAFLAQQVLLCCCQPPVVVHDLVPDDFFEADFPDDPQAEAGPPSVVVGPAYNVRDDRRHDDCCVRPVVRDRYHNNNHHNVVCVVVVVVVVVVVVVVVVVCCVVAPPLRDDDVVVVDPDDPLVVCQPSDDPPDPSHDDPVVPDDPPD

Mean predicted aligned error: 5.62 Å

Organism: NCBI:txid93929

pLDDT: mean 93.11, std 7.53, range [46.72, 98.44]

Secondary structure (DSSP, 8-state):
--S---BSSHHHHHHHHHH-GGG--GGG--B-----SS-TTSB--GGGTT--SB-GGG-SSSS--HHHH-TTS-BSBGGG--HHHHHHHHHHHHHHHHHHHHHHHHHS-TT-PPPGGGT--S-HHHHHHHHSPTTSTT---GGGSS-TT-

Solvent-accessible surface area (backbone atoms only — not comparable to full-atom values): 9085 Å² total; per-residue (Å²): 129,96,65,82,57,56,38,58,7,32,53,55,39,5,41,40,39,58,75,44,47,92,80,54,63,70,93,73,49,54,68,46,80,79,68,60,81,59,75,88,71,47,63,25,44,44,91,42,76,74,71,33,88,33,46,49,88,68,62,82,80,59,37,73,60,54,76,78,76,29,72,87,65,26,44,24,43,24,68,76,36,41,32,77,78,23,47,66,58,52,51,54,50,51,55,48,50,52,50,52,52,50,53,46,44,70,76,37,38,95,95,44,74,77,68,58,80,83,76,44,89,67,59,66,72,59,53,54,19,49,71,40,63,83,94,42,94,72,39,43,62,68,86,73,64,66,68,97,83,115